Protein AF-A0A2D4P7R4-F1 (afdb_monomer_lite)

Sequence (163 aa):
EQLSVDRLALQDYIVGTFRKFATDNNCHVTLIIHPRKEDEERELQTSSIFGSAKASQEADNVLILQDRKLTTGPGRRYLQVSKNRFDGDVGIFPLEFSKTCLTFSNPVKSKTRVKKVKEDTEEPVQKSGAAAGEVPKKQRPQKQSNKSTKPALNVLPDGPNKP

InterPro domains:
  IPR007694 DNA helicase, DnaB-like, C-terminal [PS51199] (1-111)
  IPR027032 Twinkle-like protein [PTHR12873] (3-115)
  IPR027417 P-loop containing nucleoside triphosphate hydrolase [G3DSA:3.40.50.300] (3-116)
  IPR027417 P-loop containing nucleoside triphosphate hydrolase [SSF52540] (5-99)

Foldseek 3Di:
DVVLVVVLVVVLVVLVVVLVCCVVVVHDDDDDFDFDPDDLQDWDALNRGPGDNSNVVSDQWDKDWTFNDDPPDHTWTWIWTRHHNPPGDTDIATWDADPPVRDIDGPDPDDPDDDDDDDDDDDDDDDDDDDDDDDDDDDDDDDDDDDDDDDDDDDDDDDDDDD

Organism: Micrurus surinamensis (NCBI:txid129470)

Secondary structure (DSSP, 8-state):
-HHHHHHHHHHHHHHHHHHHHHHHTT-------PBPS--TTSPP-GGGBSS-SHHHHH-SEEEEEEEEEETTEEEEEEEEEEEESSS---EEEEEEEETTTTEEE----------------------------------------------------------

pLDDT: mean 72.52, std 26.21, range [26.0, 98.44]

Structure (mmCIF, N/CA/C/O backbone):
data_AF-A0A2D4P7R4-F1
#
_entry.id   AF-A0A2D4P7R4-F1
#
loop_
_atom_site.group_PDB
_atom_site.id
_atom_site.type_symbol
_atom_site.label_atom_id
_atom_site.label_alt_id
_atom_site.label_comp_id
_atom_site.label_asym_id
_atom_site.label_entity_id
_atom_site.label_seq_id
_atom_site.pdbx_PDB_ins_code
_atom_site.Cartn_x
_atom_site.Cartn_y
_atom_site.Cartn_z
_atom_site.occupancy
_atom_site.B_iso_or_equiv
_atom_site.auth_seq_id
_atom_site.auth_comp_id
_atom_site.auth_asym_id
_atom_site.auth_atom_id
_atom_site.pdbx_PDB_model_num
ATOM 1 N N . GLU A 1 1 ? 11.262 25.443 -6.171 1.00 53.22 1 GLU A N 1
ATOM 2 C CA . GLU A 1 1 ? 10.360 24.498 -6.874 1.00 53.22 1 GLU A CA 1
ATOM 3 C C . GLU A 1 1 ? 11.078 23.275 -7.452 1.00 53.22 1 GLU A C 1
ATOM 5 O O . GLU A 1 1 ? 10.617 22.162 -7.233 1.00 53.22 1 GLU A O 1
ATOM 10 N N . GLN A 1 2 ? 12.226 23.425 -8.122 1.00 55.06 2 GLN A N 1
ATOM 11 C CA . GLN A 1 2 ? 12.917 22.299 -8.780 1.00 55.06 2 GLN A CA 1
ATOM 12 C C . GLN A 1 2 ? 13.270 21.125 -7.830 1.00 55.06 2 GLN A C 1
ATOM 14 O O . GLN A 1 2 ? 13.007 19.971 -8.155 1.00 55.06 2 GLN A O 1
ATOM 19 N N . LEU A 1 3 ? 13.728 21.417 -6.603 1.00 59.81 3 LEU A N 1
ATOM 20 C CA . LEU A 1 3 ? 14.047 20.410 -5.570 1.00 59.81 3 LEU A CA 1
ATOM 21 C C . LEU A 1 3 ? 12.849 19.558 -5.099 1.00 59.81 3 LEU A C 1
ATOM 23 O O . LEU A 1 3 ? 13.049 18.459 -4.588 1.00 59.81 3 LEU A O 1
ATOM 27 N N . SER A 1 4 ? 11.610 20.049 -5.213 1.00 62.78 4 SER A N 1
ATOM 28 C CA . SER A 1 4 ? 10.413 19.266 -4.856 1.00 62.78 4 SER A CA 1
ATOM 29 C C . SER A 1 4 ? 9.962 18.342 -5.985 1.00 62.78 4 SER A C 1
ATOM 31 O O . SER A 1 4 ? 9.460 17.257 -5.702 1.00 62.78 4 SER A O 1
ATOM 33 N N . VAL A 1 5 ? 10.184 18.735 -7.244 1.00 69.38 5 VAL A N 1
ATOM 34 C CA . VAL A 1 5 ? 9.917 17.883 -8.415 1.00 69.38 5 VAL A CA 1
ATOM 35 C C . VAL A 1 5 ? 10.870 16.688 -8.417 1.00 69.38 5 VAL A C 1
ATOM 37 O O . VAL A 1 5 ? 10.425 15.553 -8.551 1.00 69.38 5 VAL A O 1
ATOM 40 N N . ASP A 1 6 ? 12.156 16.935 -8.165 1.00 83.56 6 ASP A N 1
ATOM 41 C CA . ASP A 1 6 ? 13.197 15.902 -8.115 1.00 83.56 6 ASP A CA 1
ATOM 42 C C . ASP A 1 6 ? 12.927 14.838 -7.030 1.00 83.56 6 ASP A C 1
ATOM 44 O O . ASP A 1 6 ? 13.010 13.637 -7.276 1.00 83.56 6 ASP A O 1
ATOM 48 N N . ARG A 1 7 ? 12.457 15.255 -5.843 1.00 89.38 7 ARG A N 1
ATOM 49 C CA . ARG A 1 7 ? 12.044 14.327 -4.770 1.00 89.38 7 ARG A CA 1
ATOM 50 C C . ARG A 1 7 ? 10.870 13.426 -5.161 1.00 89.38 7 ARG A C 1
ATOM 52 O O . ARG A 1 7 ? 10.859 12.261 -4.771 1.00 89.38 7 ARG A O 1
ATOM 59 N N . LEU A 1 8 ? 9.888 13.950 -5.897 1.00 90.81 8 LEU A N 1
ATOM 60 C CA . LEU A 1 8 ? 8.749 13.157 -6.372 1.00 90.81 8 LEU A CA 1
ATOM 61 C C . LEU A 1 8 ? 9.168 12.208 -7.504 1.00 90.81 8 LEU A C 1
ATOM 63 O O . LEU A 1 8 ? 8.798 11.040 -7.474 1.00 90.81 8 LEU A O 1
ATOM 67 N N . ALA A 1 9 ? 10.008 12.662 -8.437 1.00 92.81 9 ALA A N 1
ATOM 68 C CA . ALA A 1 9 ? 10.569 11.811 -9.487 1.00 92.81 9 ALA A CA 1
ATOM 69 C C . ALA A 1 9 ? 11.422 10.662 -8.911 1.00 92.81 9 ALA A C 1
ATOM 71 O O . ALA A 1 9 ? 11.312 9.518 -9.353 1.00 92.81 9 ALA A O 1
ATOM 72 N N . LEU A 1 10 ? 12.216 10.936 -7.869 1.00 94.12 10 LEU A N 1
ATOM 73 C CA . LEU A 1 10 ? 12.970 9.915 -7.142 1.00 94.12 10 LEU A CA 1
ATOM 74 C C . LEU A 1 10 ? 12.045 8.925 -6.410 1.00 94.12 10 LEU A C 1
ATOM 76 O O . LEU A 1 10 ? 12.300 7.721 -6.433 1.00 94.12 10 LEU A O 1
ATOM 80 N N . GLN A 1 11 ? 10.953 9.402 -5.801 1.00 94.75 11 GLN A N 1
ATOM 81 C CA . GLN A 1 11 ? 9.940 8.531 -5.195 1.00 94.75 11 GLN A CA 1
ATOM 82 C C . GLN A 1 11 ? 9.300 7.605 -6.245 1.00 94.75 11 GLN A C 1
ATOM 84 O O . GLN A 1 11 ? 9.170 6.406 -5.997 1.00 94.75 11 GLN A O 1
ATOM 89 N N . ASP A 1 12 ? 8.966 8.127 -7.426 1.00 95.75 12 ASP A N 1
ATOM 90 C CA . ASP A 1 12 ? 8.381 7.364 -8.537 1.00 95.75 12 ASP A CA 1
ATOM 91 C C . ASP A 1 12 ? 9.329 6.276 -9.052 1.00 95.75 12 ASP A C 1
ATOM 93 O O . ASP A 1 12 ? 8.910 5.137 -9.280 1.00 95.75 12 ASP A O 1
ATOM 97 N N . TYR A 1 13 ? 10.617 6.605 -9.172 1.00 96.38 13 TYR A N 1
ATOM 98 C CA . TYR A 1 13 ? 11.672 5.663 -9.536 1.00 96.38 13 TYR A CA 1
ATOM 99 C C . TYR A 1 13 ? 11.833 4.533 -8.504 1.00 96.38 13 TYR A C 1
ATOM 101 O O . TYR A 1 13 ? 11.901 3.356 -8.871 1.00 96.38 13 TYR A O 1
ATOM 109 N N . ILE A 1 14 ? 11.839 4.865 -7.208 1.00 96.44 14 ILE A N 1
ATOM 110 C CA . ILE A 1 14 ? 11.927 3.880 -6.117 1.00 96.44 14 ILE A CA 1
ATOM 111 C C . ILE A 1 14 ? 10.695 2.960 -6.116 1.00 96.44 14 ILE A C 1
ATOM 113 O O . ILE A 1 14 ? 10.841 1.739 -6.061 1.00 96.44 14 ILE A O 1
ATOM 117 N N . VAL A 1 15 ? 9.486 3.518 -6.249 1.00 97.25 15 VAL A N 1
ATOM 118 C CA . VAL A 1 15 ? 8.231 2.748 -6.336 1.00 97.25 15 VAL A CA 1
ATOM 119 C C . VAL A 1 15 ? 8.247 1.788 -7.532 1.00 97.25 15 VAL A C 1
ATOM 121 O O . VAL A 1 15 ? 7.934 0.606 -7.373 1.00 97.25 15 VAL A O 1
ATOM 124 N N . GLY A 1 16 ? 8.658 2.259 -8.714 1.00 97.31 16 GLY A N 1
ATOM 125 C CA . GLY A 1 16 ? 8.800 1.411 -9.902 1.00 97.31 16 GLY A CA 1
ATOM 126 C C . GLY A 1 16 ? 9.838 0.300 -9.712 1.00 97.31 16 GLY A C 1
ATOM 127 O O . GLY A 1 16 ? 9.618 -0.839 -10.124 1.00 97.31 16 GLY A O 1
ATOM 128 N N . THR A 1 17 ? 10.933 0.600 -9.009 1.00 97.94 17 THR A N 1
ATOM 129 C CA . THR A 1 17 ? 11.977 -0.378 -8.672 1.00 97.94 17 THR A CA 1
ATOM 130 C C . THR A 1 17 ? 11.448 -1.462 -7.728 1.00 97.94 17 THR A C 1
ATOM 132 O O . THR A 1 17 ? 11.694 -2.640 -7.976 1.00 97.94 17 THR A O 1
ATOM 135 N N . PHE A 1 18 ? 10.657 -1.114 -6.705 1.00 97.88 18 PHE A N 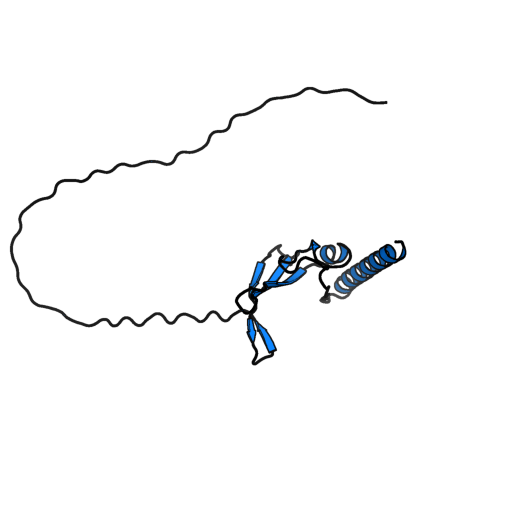1
ATOM 136 C CA . PHE A 1 18 ? 9.997 -2.101 -5.839 1.00 97.88 18 PHE A CA 1
ATOM 137 C C . PHE A 1 18 ? 8.998 -2.977 -6.603 1.00 97.88 18 PHE A C 1
ATOM 139 O O . PHE A 1 18 ? 8.979 -4.191 -6.401 1.00 97.88 18 PHE A O 1
ATOM 146 N N . ARG A 1 19 ? 8.209 -2.397 -7.520 1.00 97.38 19 ARG A N 1
ATOM 147 C CA . ARG A 1 19 ? 7.289 -3.168 -8.371 1.00 97.38 19 ARG A CA 1
ATOM 148 C C . ARG A 1 19 ? 8.035 -4.166 -9.259 1.00 97.38 19 ARG A C 1
ATOM 150 O O . ARG A 1 19 ? 7.631 -5.329 -9.345 1.00 97.38 19 ARG A O 1
ATOM 157 N N . LYS A 1 20 ? 9.126 -3.728 -9.894 1.00 98.00 20 LYS A N 1
ATOM 158 C CA . LYS A 1 20 ? 9.996 -4.594 -10.699 1.00 98.00 20 LYS A CA 1
ATOM 159 C C . LYS A 1 20 ? 10.612 -5.698 -9.840 1.00 98.00 20 LYS A C 1
ATOM 161 O O . LYS A 1 20 ? 10.468 -6.862 -10.178 1.00 98.00 20 LYS A O 1
ATOM 166 N N . PHE A 1 21 ? 11.200 -5.355 -8.694 1.00 98.38 21 PHE A N 1
ATOM 167 C CA . PHE A 1 21 ? 11.805 -6.314 -7.765 1.00 98.38 21 PHE A CA 1
ATOM 168 C C . PHE A 1 21 ? 10.824 -7.407 -7.314 1.00 98.38 21 PHE A C 1
ATOM 170 O O . PHE A 1 21 ? 11.165 -8.587 -7.393 1.00 98.38 21 PHE A O 1
ATOM 177 N N . ALA A 1 22 ? 9.604 -7.030 -6.913 1.00 98.06 22 ALA A N 1
ATOM 178 C CA . ALA A 1 22 ? 8.551 -7.969 -6.521 1.00 98.06 22 ALA A CA 1
ATOM 179 C C . ALA A 1 22 ? 8.172 -8.939 -7.655 1.00 98.06 22 ALA A C 1
ATOM 181 O O . ALA A 1 22 ? 7.945 -10.122 -7.406 1.00 98.06 22 ALA A O 1
ATOM 182 N N . THR A 1 23 ? 8.149 -8.442 -8.897 1.00 96.81 23 THR A N 1
ATOM 183 C CA . THR A 1 23 ? 7.844 -9.233 -10.100 1.00 96.81 23 THR A CA 1
ATOM 184 C C . THR A 1 23 ? 8.999 -10.177 -10.448 1.00 96.81 23 THR A C 1
ATOM 186 O O . THR A 1 23 ? 8.788 -11.378 -10.580 1.00 96.81 23 THR A O 1
ATOM 189 N N . ASP A 1 24 ? 10.225 -9.651 -10.534 1.00 98.44 24 ASP A N 1
ATOM 190 C CA . ASP A 1 24 ? 11.431 -10.389 -10.931 1.00 98.44 24 ASP A CA 1
ATOM 191 C C . ASP A 1 24 ? 11.806 -11.499 -9.927 1.00 98.44 24 ASP A C 1
ATOM 193 O O . ASP A 1 24 ? 12.355 -12.525 -10.318 1.00 98.44 24 ASP A O 1
ATOM 197 N N . ASN A 1 25 ? 11.518 -11.299 -8.633 1.00 98.12 25 ASN A N 1
ATOM 198 C CA . ASN A 1 25 ? 11.899 -12.213 -7.544 1.00 98.12 25 ASN A CA 1
ATOM 199 C C . ASN A 1 25 ? 10.706 -12.980 -6.945 1.00 98.12 25 ASN A C 1
ATOM 201 O O . ASN A 1 25 ? 10.884 -13.716 -5.975 1.00 98.12 25 ASN A O 1
ATOM 205 N N . ASN A 1 26 ? 9.497 -12.797 -7.491 1.00 97.19 26 ASN A N 1
ATOM 206 C CA . ASN A 1 26 ? 8.251 -13.414 -7.023 1.00 97.19 26 ASN A CA 1
ATOM 207 C C . ASN A 1 26 ? 8.036 -13.286 -5.496 1.00 97.19 26 ASN A C 1
ATOM 209 O O . ASN A 1 26 ? 7.758 -14.265 -4.799 1.00 97.19 26 ASN A O 1
ATOM 213 N N . CYS A 1 27 ? 8.207 -12.073 -4.959 1.00 97.06 27 CYS A N 1
ATOM 214 C CA . CYS A 1 27 ? 8.156 -11.797 -3.521 1.00 97.06 27 CYS A CA 1
ATOM 215 C C . CYS A 1 27 ? 7.131 -10.706 -3.168 1.00 97.06 27 CYS A C 1
ATOM 217 O O . CYS A 1 27 ? 6.854 -9.799 -3.952 1.00 97.06 27 CYS A O 1
ATOM 219 N N . HIS A 1 28 ? 6.557 -10.783 -1.964 1.00 96.81 28 HIS A N 1
ATOM 220 C CA . HIS A 1 28 ? 5.578 -9.801 -1.495 1.00 96.81 28 HIS A CA 1
ATOM 221 C C . HIS A 1 28 ? 6.269 -8.585 -0.865 1.00 96.81 28 HIS A C 1
ATOM 223 O O . HIS A 1 28 ? 6.993 -8.720 0.123 1.00 96.81 28 HIS A O 1
ATOM 229 N N . VAL A 1 29 ? 5.998 -7.391 -1.396 1.00 97.69 29 VAL A N 1
ATOM 230 C CA . VAL A 1 29 ? 6.516 -6.117 -0.879 1.00 97.69 29 VAL A CA 1
ATOM 231 C C . VAL A 1 29 ? 5.364 -5.288 -0.315 1.00 97.69 29 VAL A C 1
ATOM 233 O O . VAL A 1 29 ? 4.424 -4.953 -1.033 1.00 97.69 29 VAL A O 1
ATOM 236 N N . THR A 1 30 ? 5.463 -4.907 0.960 1.00 97.50 30 THR A N 1
ATOM 237 C CA . THR A 1 30 ? 4.524 -3.984 1.615 1.00 97.50 30 THR A CA 1
ATOM 238 C C . THR A 1 30 ? 5.188 -2.624 1.790 1.00 97.50 30 THR A C 1
ATOM 240 O O . THR A 1 30 ? 6.207 -2.522 2.470 1.00 97.50 30 THR A O 1
ATOM 243 N N . LEU A 1 31 ? 4.600 -1.570 1.220 1.00 96.75 31 LEU A N 1
ATOM 244 C CA . LEU A 1 31 ? 5.060 -0.190 1.385 1.00 96.75 31 LEU A CA 1
ATOM 245 C C . LEU A 1 31 ? 4.086 0.584 2.281 1.00 96.75 31 LEU A C 1
ATOM 247 O O . LEU A 1 31 ? 2.892 0.644 1.994 1.00 96.75 31 LEU A O 1
ATOM 251 N N . ILE A 1 32 ? 4.598 1.194 3.350 1.00 96.94 32 ILE A N 1
ATOM 252 C CA . ILE A 1 32 ? 3.823 2.072 4.235 1.00 96.94 32 ILE A CA 1
ATOM 253 C C . ILE A 1 32 ? 4.046 3.522 3.805 1.00 96.94 32 ILE A C 1
ATOM 255 O O . ILE A 1 32 ? 5.185 3.972 3.696 1.00 96.94 32 ILE A O 1
ATOM 259 N N . ILE A 1 33 ? 2.956 4.253 3.571 1.00 95.62 33 ILE A N 1
ATOM 260 C CA . ILE A 1 33 ? 2.979 5.666 3.182 1.00 95.62 33 IL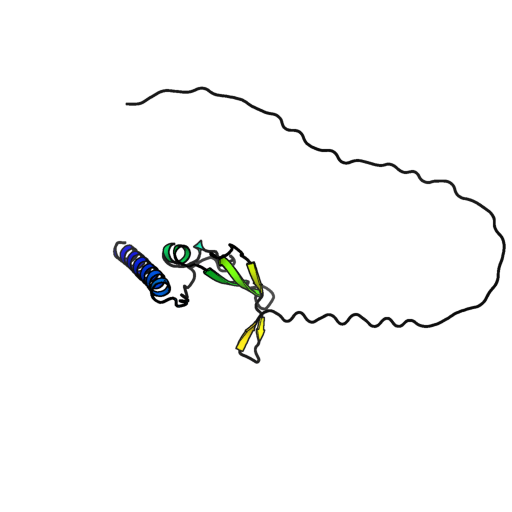E A CA 1
ATOM 261 C C . ILE A 1 33 ? 2.065 6.432 4.137 1.00 95.62 33 ILE A C 1
ATOM 263 O O . ILE A 1 33 ? 0.909 6.058 4.330 1.00 95.62 33 ILE A O 1
ATOM 267 N N . HIS A 1 34 ? 2.578 7.504 4.739 1.00 94.69 34 HIS A N 1
ATOM 268 C CA . HIS A 1 34 ? 1.757 8.405 5.546 1.00 94.69 34 HIS A CA 1
ATOM 269 C C . HIS A 1 34 ? 0.788 9.198 4.653 1.00 94.69 34 HIS A C 1
ATOM 271 O O . HIS A 1 34 ? 1.137 9.529 3.517 1.00 94.69 34 HIS A O 1
ATOM 277 N N . PRO A 1 35 ? -0.420 9.533 5.131 1.00 93.62 35 PRO A N 1
ATOM 278 C CA . PRO A 1 35 ? -1.306 10.409 4.383 1.00 93.62 35 PRO A CA 1
ATOM 279 C C . PRO A 1 35 ? -0.731 11.832 4.274 1.00 93.62 35 PRO A C 1
ATOM 281 O O . PRO A 1 35 ? 0.136 12.248 5.049 1.00 93.62 35 PRO A O 1
ATOM 284 N N . ARG A 1 36 ? -1.239 12.598 3.305 1.00 91.31 36 ARG A N 1
ATOM 285 C CA . ARG A 1 36 ? -1.089 14.056 3.236 1.00 91.31 36 ARG A CA 1
ATOM 286 C C . ARG A 1 36 ? -1.706 14.694 4.488 1.00 91.31 36 ARG A C 1
ATOM 288 O O . ARG A 1 36 ? -2.477 14.068 5.214 1.00 91.31 36 ARG A O 1
ATOM 295 N N . LYS A 1 37 ? -1.385 15.968 4.721 1.00 88.00 37 LYS A N 1
ATOM 296 C CA . LYS A 1 37 ? -2.107 16.793 5.697 1.00 88.00 37 LYS A CA 1
ATOM 297 C C . LYS A 1 37 ? -3.499 17.101 5.144 1.00 88.00 37 LYS A C 1
ATOM 299 O O . LYS A 1 37 ? -3.670 18.083 4.431 1.00 88.00 37 LYS A O 1
ATOM 304 N N . GLU A 1 38 ? -4.441 16.224 5.452 1.00 81.06 38 GLU A N 1
ATOM 305 C CA . GLU A 1 38 ? -5.868 16.394 5.192 1.00 81.06 38 GLU A CA 1
ATOM 306 C C . GLU A 1 38 ? -6.587 16.880 6.462 1.00 81.06 38 GLU A C 1
ATOM 308 O O . GLU A 1 38 ? -6.015 16.918 7.553 1.00 81.06 38 GLU A O 1
ATOM 313 N N . ASP A 1 39 ? -7.852 17.249 6.303 1.00 82.81 39 ASP A N 1
ATOM 314 C CA . ASP A 1 39 ? -8.789 17.539 7.390 1.00 82.81 39 ASP A CA 1
ATOM 315 C C . ASP A 1 39 ? -9.069 16.262 8.214 1.00 82.81 39 ASP A C 1
ATOM 317 O O . ASP A 1 39 ? -9.500 15.252 7.656 1.00 82.81 39 ASP A O 1
ATOM 321 N N . GLU A 1 40 ? -8.817 16.293 9.530 1.00 77.00 40 GLU A N 1
ATOM 322 C CA . GLU A 1 40 ? -8.946 15.119 10.412 1.00 77.00 40 GLU A CA 1
ATOM 323 C C . GLU A 1 40 ? -10.390 14.613 10.569 1.00 77.00 40 GLU A C 1
ATOM 325 O O . GLU A 1 40 ? -10.593 13.481 11.011 1.00 77.00 40 GLU A O 1
ATOM 330 N N . GLU A 1 41 ? -11.395 15.423 10.218 1.00 80.25 41 GLU A N 1
ATOM 331 C CA . GLU A 1 41 ? -12.800 15.000 10.226 1.00 80.25 41 GLU A CA 1
ATOM 332 C C . GLU A 1 41 ? -13.180 14.176 8.982 1.00 80.25 41 GLU A C 1
ATOM 334 O O . GLU A 1 41 ? -14.236 13.535 8.957 1.00 80.25 41 GLU A O 1
ATOM 339 N N . ARG A 1 42 ? -12.331 14.165 7.944 1.00 85.31 42 ARG A N 1
ATOM 340 C CA . ARG A 1 42 ? -12.597 13.479 6.673 1.00 85.31 42 ARG A CA 1
ATOM 341 C C . ARG A 1 42 ? -11.963 12.095 6.640 1.00 85.31 42 ARG A C 1
ATOM 343 O O . ARG A 1 42 ? -10.816 11.894 7.028 1.00 85.31 42 ARG A O 1
ATOM 350 N N . GLU A 1 43 ? -12.708 11.132 6.106 1.00 88.94 43 GLU A N 1
ATOM 351 C CA . GLU A 1 43 ? -12.190 9.786 5.854 1.00 88.94 43 GLU A CA 1
ATOM 352 C C . GLU A 1 43 ? -11.139 9.837 4.731 1.00 88.94 43 GLU A C 1
ATOM 354 O O . GLU A 1 43 ? -11.347 10.474 3.693 1.00 88.94 43 GLU A O 1
ATOM 359 N N . LEU A 1 44 ? -9.997 9.173 4.938 1.00 93.25 44 LEU A N 1
ATOM 360 C CA . LEU A 1 44 ? -8.880 9.189 3.993 1.00 93.25 44 LEU A CA 1
ATOM 361 C C . LEU A 1 44 ? -9.276 8.510 2.677 1.00 93.25 44 LEU A C 1
ATOM 363 O O . LEU A 1 44 ? -9.986 7.507 2.664 1.00 93.25 44 LEU A O 1
ATOM 367 N N . GLN A 1 45 ? -8.774 9.014 1.556 1.00 93.88 45 GLN A N 1
ATOM 368 C CA . GLN A 1 45 ? -9.007 8.433 0.233 1.00 93.88 45 GLN A CA 1
ATOM 369 C C . GLN A 1 45 ? -7.682 8.082 -0.449 1.00 93.88 45 GLN A C 1
ATOM 371 O O . GLN A 1 45 ? -6.602 8.431 0.021 1.00 93.88 45 GLN A O 1
ATOM 376 N N . THR A 1 46 ? -7.739 7.414 -1.602 1.00 93.94 46 THR A N 1
ATOM 377 C CA . THR A 1 46 ? -6.541 7.101 -2.404 1.00 93.94 46 THR A CA 1
ATOM 378 C C . THR A 1 46 ? -5.782 8.367 -2.844 1.00 93.94 46 THR A C 1
ATOM 380 O O . THR A 1 46 ? -4.568 8.326 -3.026 1.00 93.94 46 THR A O 1
ATOM 383 N N . SER A 1 47 ? -6.467 9.511 -2.957 1.00 93.62 47 SER A N 1
ATOM 384 C CA . SER A 1 47 ? -5.875 10.844 -3.163 1.00 93.62 47 SER A CA 1
ATOM 385 C C . SER A 1 47 ? -5.082 11.354 -1.951 1.00 93.62 47 SER A C 1
ATOM 387 O O . SER A 1 47 ? -4.072 12.040 -2.123 1.00 93.62 47 SER A O 1
ATOM 389 N N . SER A 1 48 ? -5.482 10.972 -0.735 1.00 94.75 48 SER A N 1
ATOM 390 C CA . SER A 1 48 ? -4.825 11.341 0.524 1.00 94.75 48 SER A CA 1
ATOM 391 C C . SER A 1 48 ? -3.469 10.658 0.723 1.00 94.75 48 SER A C 1
ATOM 393 O O . SER A 1 48 ? -2.769 10.997 1.667 1.00 94.75 48 SER A O 1
ATOM 395 N N . ILE A 1 49 ? -3.054 9.714 -0.130 1.00 94.81 49 ILE A N 1
ATOM 396 C CA . ILE A 1 49 ? -1.716 9.098 -0.075 1.00 94.81 49 ILE A CA 1
ATOM 397 C C . ILE A 1 49 ? -0.659 10.162 -0.408 1.00 94.81 49 ILE A C 1
ATOM 399 O O . ILE A 1 49 ? -0.757 10.813 -1.449 1.00 94.81 49 ILE A O 1
ATOM 403 N N . PHE A 1 50 ? 0.347 10.357 0.453 1.00 94.06 50 PHE A N 1
ATOM 404 C CA . PHE A 1 50 ? 1.405 11.349 0.223 1.00 94.06 50 PHE A CA 1
ATOM 405 C C . PHE A 1 50 ? 2.376 10.939 -0.897 1.00 94.06 50 PHE A C 1
ATOM 407 O O . PHE A 1 50 ? 2.701 9.766 -1.072 1.00 94.06 50 PHE A O 1
ATOM 414 N N . GLY A 1 51 ? 2.886 11.936 -1.625 1.00 91.62 51 GLY A N 1
ATOM 415 C CA . GLY A 1 51 ? 3.744 11.750 -2.795 1.00 91.62 51 GLY A CA 1
ATOM 416 C C . GLY A 1 51 ? 2.988 11.947 -4.107 1.00 91.62 51 GLY A C 1
ATOM 417 O O . GLY A 1 51 ? 2.048 12.749 -4.185 1.00 91.62 51 GLY A O 1
ATOM 418 N N . SER A 1 52 ? 3.403 11.227 -5.144 1.00 91.06 52 SER A N 1
ATOM 419 C CA . SER A 1 52 ? 2.724 11.173 -6.442 1.00 91.06 52 SER A CA 1
ATOM 420 C C . SER A 1 52 ? 1.571 10.150 -6.452 1.00 91.06 52 SER A C 1
ATOM 422 O O . SER A 1 52 ? 1.334 9.428 -5.483 1.00 91.06 52 SER A O 1
ATOM 424 N N . ALA A 1 53 ? 0.884 10.030 -7.592 1.00 94.06 53 ALA A N 1
ATOM 425 C CA . ALA A 1 53 ? -0.052 8.933 -7.849 1.00 94.06 53 ALA A CA 1
ATOM 426 C C . ALA A 1 53 ? 0.639 7.594 -8.202 1.00 94.06 53 ALA A C 1
ATOM 428 O O . ALA A 1 53 ? -0.034 6.568 -8.292 1.00 94.06 53 ALA A O 1
ATOM 429 N N . LYS A 1 54 ? 1.966 7.563 -8.405 1.00 95.94 54 LYS A N 1
ATOM 430 C CA . LYS A 1 54 ? 2.687 6.373 -8.886 1.00 95.94 54 LYS A CA 1
ATOM 431 C C . LYS A 1 54 ? 2.579 5.200 -7.912 1.00 95.94 54 LYS A C 1
ATOM 433 O O . LYS A 1 54 ? 2.377 4.069 -8.339 1.00 95.94 54 LYS A O 1
ATOM 438 N N . ALA A 1 55 ? 2.616 5.475 -6.606 1.00 95.75 55 ALA A N 1
ATOM 439 C CA . ALA A 1 55 ? 2.459 4.464 -5.559 1.00 95.75 55 ALA A CA 1
ATOM 440 C C . ALA A 1 55 ? 1.140 3.680 -5.672 1.00 95.75 55 ALA A C 1
ATOM 442 O O . ALA A 1 55 ? 1.151 2.452 -5.664 1.00 95.75 55 ALA A O 1
ATOM 443 N N . SER A 1 56 ? 0.004 4.368 -5.829 1.00 96.06 56 SER A N 1
ATOM 444 C CA . SER A 1 56 ? -1.308 3.717 -5.954 1.00 96.06 56 SER A CA 1
ATOM 445 C C . SER A 1 56 ? -1.566 3.135 -7.348 1.00 96.06 56 SER A C 1
ATOM 447 O O . SER A 1 56 ? -2.385 2.224 -7.483 1.00 96.06 56 SER A O 1
ATOM 449 N N . GLN A 1 57 ? -0.856 3.601 -8.381 1.00 96.12 57 GLN A N 1
ATOM 450 C CA . GLN A 1 57 ? -0.867 2.993 -9.716 1.00 96.12 57 GLN A CA 1
ATOM 451 C C . GLN A 1 57 ? -0.151 1.634 -9.727 1.00 96.12 57 GLN A C 1
ATOM 453 O O . GLN A 1 57 ? -0.767 0.643 -10.124 1.00 96.12 57 GLN A O 1
ATOM 458 N N . GLU A 1 58 ? 1.097 1.576 -9.248 1.00 96.88 58 GLU A N 1
ATOM 459 C CA . GLU A 1 58 ? 1.942 0.370 -9.282 1.00 96.88 58 GLU A CA 1
ATOM 460 C C . GLU A 1 58 ? 1.542 -0.703 -8.256 1.00 96.88 58 GLU A C 1
ATOM 462 O O . GLU A 1 58 ? 1.776 -1.889 -8.488 1.00 96.88 58 GLU A O 1
ATOM 467 N N . ALA A 1 59 ? 0.937 -0.317 -7.127 1.00 97.25 59 ALA A N 1
ATOM 468 C CA . ALA A 1 59 ? 0.501 -1.264 -6.103 1.00 97.25 59 ALA A CA 1
ATOM 469 C C . ALA A 1 59 ? -0.644 -2.165 -6.597 1.00 97.25 59 ALA A C 1
ATOM 471 O O . ALA A 1 59 ? -1.635 -1.674 -7.140 1.00 97.25 59 ALA A O 1
ATOM 472 N N . ASP A 1 60 ? -0.564 -3.474 -6.350 1.00 97.19 60 ASP A N 1
ATOM 473 C CA . ASP A 1 60 ? -1.672 -4.392 -6.651 1.00 97.19 60 ASP A CA 1
ATOM 474 C C . ASP A 1 60 ? -2.823 -4.248 -5.639 1.00 97.19 60 ASP A C 1
ATOM 476 O O . ASP A 1 60 ? -3.990 -4.328 -6.016 1.00 97.19 60 ASP A O 1
ATOM 480 N N . ASN A 1 61 ? -2.499 -3.947 -4.377 1.00 97.56 61 ASN A N 1
ATOM 481 C CA . ASN A 1 61 ? -3.459 -3.704 -3.301 1.00 97.56 61 ASN A CA 1
ATOM 482 C C . ASN A 1 61 ? -3.196 -2.344 -2.644 1.00 97.56 61 ASN A C 1
ATOM 484 O O . ASN A 1 61 ? -2.044 -1.985 -2.406 1.00 97.56 61 ASN A O 1
ATOM 488 N N . VAL A 1 62 ? -4.255 -1.607 -2.303 1.00 97.88 62 VAL A N 1
ATOM 489 C CA . VAL A 1 62 ? -4.166 -0.377 -1.499 1.00 97.88 62 VAL A CA 1
ATOM 490 C C . VAL A 1 62 ? -5.074 -0.528 -0.286 1.00 97.88 62 VAL A C 1
ATOM 492 O O . VAL A 1 62 ? -6.293 -0.656 -0.408 1.00 97.88 62 VAL A O 1
ATOM 495 N N . LEU A 1 63 ? -4.445 -0.532 0.888 1.00 97.56 63 LEU A N 1
ATOM 496 C CA . LEU A 1 63 ? -5.083 -0.679 2.190 1.00 97.56 63 LEU A CA 1
ATOM 497 C C . LEU A 1 63 ? -4.967 0.642 2.951 1.00 97.56 63 LEU A C 1
ATOM 499 O O . LEU A 1 63 ? -3.868 1.177 3.095 1.00 97.56 63 LEU A O 1
ATOM 503 N N . ILE A 1 64 ? -6.085 1.155 3.457 1.00 96.44 64 ILE A N 1
ATOM 504 C CA . ILE A 1 64 ? -6.144 2.390 4.243 1.00 96.44 64 ILE A CA 1
ATOM 505 C C . ILE A 1 64 ? -6.625 2.035 5.650 1.00 96.44 64 ILE A C 1
ATOM 507 O O . ILE A 1 64 ? -7.728 1.519 5.824 1.00 96.44 64 ILE A O 1
ATOM 511 N N . LEU A 1 65 ? -5.798 2.304 6.663 1.00 94.38 65 LEU A N 1
ATOM 512 C CA . LEU A 1 65 ? -6.217 2.228 8.061 1.00 94.38 65 LEU A CA 1
ATOM 513 C C . LEU A 1 65 ? -6.922 3.535 8.428 1.00 94.38 65 LEU A C 1
ATOM 515 O O . LEU A 1 65 ? -6.282 4.577 8.549 1.00 94.38 65 LEU A O 1
ATOM 519 N N . GLN A 1 66 ? -8.236 3.464 8.599 1.00 92.38 66 GLN A N 1
ATOM 520 C CA . GLN A 1 66 ? -9.080 4.594 8.968 1.00 92.38 66 GLN A CA 1
ATOM 521 C C . GLN A 1 66 ? -9.245 4.637 10.490 1.00 92.38 66 GLN A C 1
ATOM 523 O O . GLN A 1 66 ? -9.441 3.596 11.126 1.00 92.38 66 GLN A O 1
ATOM 528 N N . ASP A 1 67 ? -9.212 5.834 11.076 1.00 86.88 67 ASP A N 1
ATOM 529 C CA . ASP A 1 67 ? -9.546 6.066 12.485 1.00 86.88 67 ASP A CA 1
ATOM 530 C C . ASP A 1 67 ? -10.648 7.119 12.586 1.00 86.88 67 ASP A C 1
ATOM 532 O O . ASP A 1 67 ? -10.393 8.324 12.603 1.00 86.88 67 ASP A O 1
ATOM 536 N N . ARG A 1 68 ? -11.902 6.660 12.631 1.00 80.69 68 ARG A N 1
ATOM 537 C CA . ARG A 1 68 ? -13.046 7.555 12.771 1.00 80.69 68 ARG A CA 1
ATOM 538 C C . ARG A 1 68 ? -13.190 7.964 14.231 1.00 80.69 68 ARG A C 1
ATOM 540 O O . ARG A 1 68 ? -13.914 7.319 14.999 1.00 80.69 68 ARG A O 1
ATOM 547 N N . LYS A 1 69 ? -12.493 9.044 14.598 1.00 69.19 69 LYS A N 1
ATOM 548 C CA . LYS A 1 69 ? -12.639 9.734 15.886 1.00 69.19 69 LYS A CA 1
ATOM 549 C C . LYS A 1 69 ? -14.114 10.090 16.087 1.00 69.19 69 LYS A C 1
ATOM 551 O O . LYS A 1 69 ? -14.695 10.832 15.301 1.00 69.19 69 LYS A O 1
ATOM 556 N N . LEU A 1 70 ? -14.731 9.538 17.128 1.00 60.09 70 LEU A N 1
ATOM 557 C CA . LEU A 1 70 ? -16.081 9.915 17.534 1.00 60.09 70 LEU A CA 1
ATOM 558 C C . LEU A 1 70 ? -15.959 10.942 18.660 1.00 60.09 70 LEU A C 1
ATOM 560 O O . LEU A 1 70 ? -15.208 10.723 19.606 1.00 60.09 70 LEU A O 1
ATOM 564 N N . THR A 1 71 ? -16.722 12.031 18.602 1.00 56.97 71 THR A N 1
ATOM 565 C CA . THR A 1 71 ? -16.699 13.095 19.626 1.00 56.97 71 THR A CA 1
ATOM 566 C C . THR A 1 71 ? -17.122 12.625 21.024 1.00 56.97 71 THR A C 1
ATOM 568 O O . THR A 1 71 ? -16.915 13.341 21.998 1.00 56.97 71 THR A O 1
ATOM 571 N N . THR A 1 72 ? -17.701 11.426 21.142 1.00 52.44 72 THR A N 1
ATOM 572 C CA . THR A 1 72 ? -18.305 10.889 22.373 1.00 52.44 72 THR A CA 1
ATOM 573 C C . THR A 1 72 ? -17.842 9.474 22.750 1.00 52.44 72 THR A C 1
ATOM 575 O O . THR A 1 72 ? -18.467 8.832 23.592 1.00 52.44 72 THR A O 1
ATOM 578 N N . GLY A 1 73 ? -16.756 8.950 22.167 1.00 57.75 73 GLY A N 1
ATOM 579 C CA . GLY A 1 73 ? -16.271 7.609 22.521 1.00 57.75 73 GLY A CA 1
ATOM 580 C C . GLY A 1 73 ? -14.969 7.182 21.837 1.00 57.75 73 GLY A C 1
ATOM 581 O O . GLY A 1 73 ? -14.439 7.919 21.006 1.00 57.75 73 GLY A O 1
ATOM 582 N N . PRO A 1 74 ? -14.439 5.985 22.162 1.00 62.56 74 PRO A N 1
ATOM 583 C CA . PRO A 1 74 ? -13.274 5.436 21.472 1.00 62.56 74 PRO A CA 1
ATOM 584 C C . PRO A 1 74 ? -13.564 5.310 19.970 1.00 62.56 74 PRO A C 1
ATOM 586 O O . PRO A 1 74 ? -14.571 4.719 19.571 1.00 62.56 74 PRO A O 1
ATOM 589 N N . GLY A 1 75 ? -12.685 5.896 19.150 1.00 67.00 75 GLY A N 1
ATOM 590 C CA . GLY A 1 75 ? -12.839 5.957 17.697 1.00 67.00 75 GLY A CA 1
ATOM 591 C C . GLY A 1 75 ? -12.993 4.576 17.062 1.00 67.00 75 GLY A C 1
ATOM 592 O O . GLY A 1 75 ? -12.382 3.596 17.497 1.00 67.00 75 GLY A O 1
ATOM 593 N N . ARG A 1 76 ? -13.829 4.485 16.021 1.00 80.62 76 ARG A N 1
ATOM 594 C CA . ARG A 1 76 ? -13.994 3.235 15.268 1.00 80.62 76 ARG A CA 1
ATOM 595 C C . ARG A 1 76 ? -12.890 3.132 14.227 1.00 80.62 76 ARG A C 1
ATOM 597 O O . ARG A 1 76 ? -12.945 3.800 13.196 1.00 80.62 76 ARG A O 1
ATOM 604 N N . ARG A 1 77 ? -11.920 2.259 14.496 1.00 90.00 77 ARG A N 1
ATOM 605 C CA . ARG A 1 77 ? -10.870 1.902 13.542 1.00 90.00 77 ARG A CA 1
ATOM 606 C C . ARG A 1 77 ? -11.341 0.814 12.591 1.00 90.00 77 ARG A C 1
ATOM 608 O O . ARG A 1 77 ? -12.053 -0.110 12.988 1.00 90.00 77 ARG A O 1
ATOM 615 N N . TYR A 1 78 ? -10.938 0.920 11.334 1.00 93.38 78 TYR A N 1
ATOM 616 C CA . TYR A 1 78 ? -11.230 -0.089 10.325 1.00 93.38 78 TYR A CA 1
ATOM 617 C C . TYR A 1 78 ? -10.181 -0.088 9.214 1.00 93.38 78 TYR A C 1
ATOM 619 O O . TYR A 1 78 ? -9.589 0.943 8.902 1.00 93.38 78 TYR A O 1
ATOM 627 N N . LEU A 1 79 ? -9.943 -1.256 8.622 1.00 95.06 79 LEU A N 1
ATOM 628 C CA . LEU A 1 79 ? -9.092 -1.410 7.448 1.00 95.06 79 LEU A CA 1
ATOM 629 C C . LEU A 1 79 ? -9.968 -1.385 6.197 1.00 95.06 79 LEU A C 1
ATOM 631 O O . LEU A 1 79 ? -10.841 -2.236 6.031 1.00 95.06 79 LEU A O 1
ATOM 635 N N . GLN A 1 80 ? -9.740 -0.417 5.321 1.00 96.12 80 GLN A N 1
ATOM 636 C CA . GLN A 1 80 ? -10.428 -0.287 4.044 1.00 96.12 80 GLN A CA 1
ATOM 637 C C . GLN A 1 80 ? -9.531 -0.802 2.916 1.00 96.12 80 GLN A C 1
ATOM 639 O O . GLN A 1 80 ? -8.414 -0.318 2.740 1.00 96.12 80 GLN A O 1
ATOM 644 N N . VAL A 1 81 ? -10.036 -1.740 2.120 1.00 97.44 81 VAL A N 1
ATOM 645 C CA . VAL A 1 81 ? -9.447 -2.108 0.826 1.00 97.44 81 VAL A CA 1
ATOM 646 C C . VAL A 1 81 ? -9.979 -1.112 -0.198 1.00 97.44 81 VAL A C 1
ATOM 648 O O . VAL A 1 81 ? -11.159 -1.162 -0.540 1.00 97.44 81 VAL A O 1
ATOM 651 N N . SER A 1 82 ? -9.142 -0.175 -0.647 1.00 97.00 82 SER A N 1
ATOM 652 C CA . SER A 1 82 ? -9.516 0.834 -1.653 1.00 97.00 82 SER A CA 1
ATOM 653 C C . SER A 1 82 ? -9.082 0.464 -3.074 1.00 97.00 82 SER A C 1
ATOM 655 O O . SER A 1 82 ? -9.588 1.038 -4.037 1.00 97.00 82 SER A O 1
ATOM 657 N N . LYS A 1 83 ? -8.171 -0.506 -3.213 1.00 97.44 83 LYS A N 1
ATOM 658 C CA . LYS A 1 83 ? -7.797 -1.143 -4.480 1.00 97.44 83 LYS A CA 1
ATOM 659 C C . LYS A 1 83 ? -7.441 -2.602 -4.221 1.00 97.44 83 LYS A C 1
ATOM 661 O O . LYS A 1 83 ? -6.696 -2.885 -3.283 1.00 97.44 83 LYS A O 1
ATOM 666 N N . ASN A 1 84 ? -7.912 -3.472 -5.101 1.00 97.56 84 ASN A N 1
ATOM 667 C CA . ASN A 1 84 ? -7.508 -4.862 -5.238 1.00 97.56 84 ASN A CA 1
ATOM 668 C C . ASN A 1 84 ? -7.458 -5.155 -6.743 1.00 97.56 84 ASN A C 1
ATOM 670 O O . ASN A 1 84 ? -8.420 -4.875 -7.456 1.00 97.56 84 ASN A O 1
ATOM 674 N N . ARG A 1 85 ? -6.313 -5.616 -7.249 1.00 95.44 85 ARG A N 1
ATOM 675 C CA . ARG A 1 85 ? -6.091 -5.828 -8.689 1.00 95.44 85 ARG A CA 1
ATOM 676 C C . ARG A 1 85 ? -6.465 -7.234 -9.165 1.00 95.44 85 ARG A C 1
ATOM 678 O O . ARG A 1 85 ? -6.580 -7.428 -10.370 1.00 95.44 85 ARG A O 1
ATOM 685 N N . PHE A 1 86 ? -6.592 -8.206 -8.261 1.00 95.12 86 PHE A N 1
ATOM 686 C CA . PHE A 1 86 ? -6.726 -9.614 -8.638 1.00 95.12 86 PHE A CA 1
ATOM 687 C C . PHE A 1 86 ? -8.132 -9.948 -9.155 1.00 95.12 86 PHE A C 1
ATOM 689 O O . PHE A 1 86 ? -8.278 -10.443 -10.268 1.00 95.12 86 PHE A O 1
ATOM 696 N N . ASP A 1 87 ? -9.151 -9.625 -8.362 1.00 94.44 87 ASP A N 1
ATOM 697 C CA . ASP A 1 87 ? -10.576 -9.851 -8.648 1.00 94.44 87 ASP A CA 1
ATOM 698 C C . ASP A 1 87 ? -11.387 -8.539 -8.701 1.00 94.44 87 ASP A C 1
ATOM 700 O O . ASP A 1 87 ? -12.442 -8.488 -9.331 1.00 94.44 87 ASP A O 1
ATOM 704 N N . GLY A 1 88 ? -10.866 -7.459 -8.106 1.00 95.94 88 GLY A N 1
ATOM 705 C CA . GLY A 1 88 ? -11.532 -6.161 -7.996 1.00 95.94 88 GLY A CA 1
ATOM 706 C C . GLY A 1 88 ? -12.308 -5.956 -6.691 1.00 95.94 88 GLY A C 1
ATOM 707 O O . GLY A 1 88 ? -12.842 -4.863 -6.487 1.00 95.94 88 GLY A O 1
ATOM 708 N N . ASP A 1 89 ? -12.352 -6.949 -5.797 1.00 96.75 89 ASP A N 1
ATOM 709 C CA . ASP A 1 89 ? -13.157 -6.876 -4.577 1.00 96.75 89 ASP A CA 1
ATOM 710 C C . ASP A 1 89 ? -12.576 -5.870 -3.572 1.00 96.75 89 ASP A C 1
ATOM 712 O O . ASP A 1 89 ? -11.418 -5.943 -3.145 1.00 96.75 89 ASP A O 1
ATOM 716 N N . VAL A 1 90 ? -13.428 -4.925 -3.170 1.00 96.88 90 VAL A N 1
ATOM 717 C CA . VAL A 1 90 ? -13.146 -3.844 -2.217 1.00 96.88 90 VAL A CA 1
ATOM 718 C C . VAL A 1 90 ? -14.095 -3.926 -1.025 1.00 96.88 90 VAL A C 1
ATOM 720 O O . VAL A 1 90 ? -15.212 -4.433 -1.125 1.00 96.88 90 VAL A O 1
ATOM 723 N N . GLY A 1 91 ? -13.676 -3.414 0.132 1.00 95.56 91 GLY A N 1
ATOM 724 C CA . GLY A 1 91 ? -14.468 -3.558 1.349 1.00 95.56 91 GLY A CA 1
ATOM 725 C C . GLY A 1 91 ? -13.849 -2.928 2.588 1.00 95.56 91 GLY A C 1
ATOM 726 O O . GLY A 1 91 ? -12.796 -2.295 2.535 1.00 95.56 91 GLY A O 1
ATOM 727 N N . ILE A 1 92 ? -14.537 -3.100 3.717 1.00 94.50 92 ILE A N 1
ATOM 728 C CA . ILE A 1 92 ? -14.162 -2.545 5.020 1.00 94.50 92 ILE A CA 1
ATOM 729 C C . ILE A 1 92 ? -14.178 -3.655 6.075 1.00 94.50 92 ILE A C 1
ATOM 731 O O . ILE A 1 92 ? -15.193 -4.322 6.279 1.00 94.50 92 ILE A O 1
ATOM 735 N N . PHE A 1 93 ? -13.066 -3.794 6.793 1.00 93.06 93 PHE 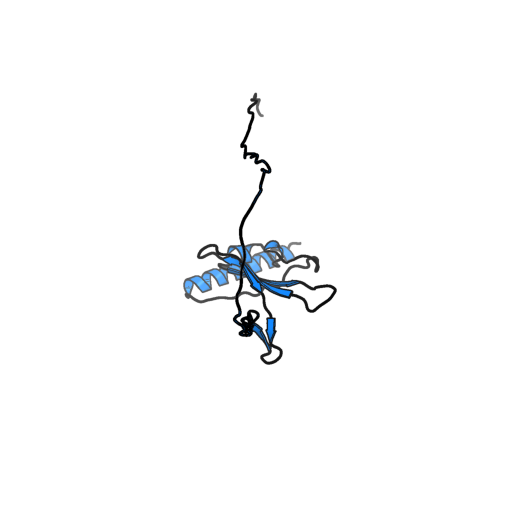A N 1
ATOM 736 C CA . PHE A 1 93 ? -12.900 -4.700 7.924 1.00 93.06 93 PHE A CA 1
ATOM 737 C C . PHE A 1 93 ? -12.851 -3.888 9.227 1.00 93.06 93 PHE A C 1
ATOM 739 O O . PHE A 1 93 ? -11.880 -3.160 9.446 1.00 93.06 93 PHE A O 1
ATOM 746 N N . PRO A 1 94 ? -13.875 -3.955 10.099 1.00 92.69 94 PRO A N 1
ATOM 747 C CA . PRO A 1 94 ? -13.830 -3.277 11.392 1.00 92.69 94 PRO A CA 1
ATOM 748 C C . PRO A 1 94 ? -12.735 -3.891 12.272 1.00 92.69 94 PRO A C 1
ATOM 750 O O . PRO A 1 94 ? -12.617 -5.113 12.335 1.00 92.69 94 PRO A O 1
ATOM 753 N N . LEU A 1 95 ? -11.967 -3.050 12.966 1.00 91.69 95 LEU A N 1
ATOM 754 C CA . LEU A 1 95 ? -10.858 -3.472 13.819 1.00 91.69 95 LEU A CA 1
ATOM 755 C C . LEU A 1 95 ? -11.114 -3.104 15.283 1.00 91.69 95 LEU A C 1
ATOM 757 O O . LEU A 1 95 ? -11.437 -1.964 15.611 1.00 91.69 95 LEU A O 1
ATOM 761 N N . GLU A 1 96 ? -10.897 -4.067 16.172 1.00 90.25 96 GLU A N 1
ATOM 762 C CA . GLU A 1 96 ? -10.955 -3.912 17.623 1.00 90.25 96 GLU A CA 1
ATOM 763 C C . GLU A 1 96 ? -9.568 -4.175 18.225 1.00 90.25 96 GLU A C 1
ATOM 765 O O . GLU A 1 96 ? -8.874 -5.103 17.809 1.00 90.25 96 GLU A O 1
ATOM 770 N N . PHE A 1 97 ? -9.139 -3.342 19.180 1.00 88.81 97 PHE A N 1
ATOM 771 C CA . PHE A 1 97 ? -7.828 -3.470 19.824 1.00 88.81 97 PHE A CA 1
ATOM 772 C C . PHE A 1 97 ? -7.908 -4.327 21.089 1.00 88.81 97 PHE A C 1
ATOM 774 O O . PHE A 1 97 ? -8.476 -3.905 22.101 1.00 88.81 97 PHE A O 1
ATOM 781 N N . SER A 1 98 ? -7.268 -5.494 21.072 1.00 88.12 98 SER A N 1
ATOM 782 C CA . SER A 1 98 ? -7.080 -6.302 22.274 1.00 88.12 98 SER A CA 1
ATOM 783 C C . SER A 1 98 ? -5.964 -5.711 23.132 1.00 88.12 98 SER A C 1
ATOM 785 O O . SER A 1 98 ? -4.782 -5.883 22.836 1.00 88.12 98 SER A O 1
ATOM 787 N N . LYS A 1 99 ? -6.321 -5.064 24.248 1.00 90.19 99 LYS A N 1
ATOM 788 C CA . LYS A 1 99 ? -5.337 -4.595 25.245 1.00 90.19 99 LYS A CA 1
ATOM 789 C C . LYS A 1 99 ? -4.513 -5.736 25.855 1.00 90.19 99 LYS A C 1
ATOM 791 O O . LYS A 1 99 ? -3.399 -5.493 26.297 1.00 90.19 99 LYS A O 1
ATOM 796 N N . THR A 1 100 ? -5.047 -6.959 25.870 1.00 92.62 100 THR A N 1
ATOM 797 C CA . THR A 1 100 ? -4.373 -8.152 26.406 1.00 92.62 100 THR A CA 1
ATOM 798 C C . THR A 1 100 ? -3.236 -8.630 25.504 1.00 92.62 100 THR A C 1
ATOM 800 O O . THR A 1 100 ? -2.210 -9.068 26.009 1.00 92.62 100 THR A O 1
ATOM 803 N N . CYS A 1 101 ? -3.409 -8.536 24.181 1.00 9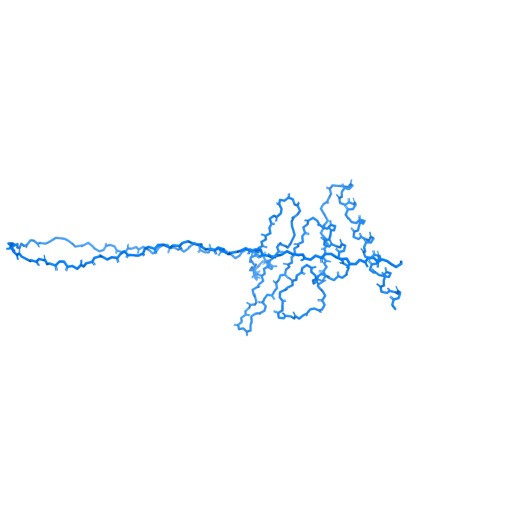0.62 101 CYS A N 1
ATOM 804 C CA . CYS A 1 101 ? -2.445 -9.054 23.201 1.00 90.62 101 CYS A CA 1
ATOM 805 C C . CYS A 1 101 ? -1.708 -7.953 22.417 1.00 90.62 101 CYS A C 1
ATOM 807 O O . CYS A 1 101 ? -0.828 -8.266 21.625 1.00 90.62 101 CYS A O 1
ATOM 809 N N . LEU A 1 102 ? -2.081 -6.683 22.614 1.00 92.50 102 LEU A N 1
ATOM 810 C CA . LEU A 1 102 ? -1.596 -5.508 21.877 1.00 92.50 102 LEU A CA 1
ATOM 811 C C . LEU A 1 102 ? -1.789 -5.598 20.350 1.00 92.50 102 LEU A C 1
ATOM 813 O O . LEU A 1 102 ? -1.042 -5.000 19.577 1.00 92.50 102 LEU A O 1
ATOM 817 N N . THR A 1 103 ? -2.823 -6.317 19.909 1.00 91.31 103 THR A N 1
ATOM 818 C CA . THR A 1 103 ? -3.139 -6.561 18.495 1.00 91.31 103 THR A CA 1
ATOM 819 C C . THR A 1 103 ? -4.508 -6.014 18.104 1.00 91.31 103 THR A C 1
ATOM 821 O O . THR A 1 103 ? -5.420 -5.912 18.925 1.00 91.31 103 THR A O 1
ATOM 824 N N . PHE A 1 104 ? -4.659 -5.685 16.819 1.00 90.75 104 PHE A N 1
ATOM 825 C CA . PHE A 1 104 ? -5.963 -5.454 16.201 1.00 90.75 104 PHE A CA 1
ATOM 826 C C . PHE A 1 104 ? -6.503 -6.755 15.605 1.00 90.75 104 PHE A C 1
ATOM 828 O O . PHE A 1 104 ? -5.763 -7.496 14.959 1.00 90.75 104 PHE A O 1
ATOM 835 N N . SER A 1 105 ? -7.796 -7.011 15.782 1.00 90.56 105 SER A N 1
ATOM 836 C CA . SER A 1 105 ? -8.502 -8.130 15.151 1.00 90.56 105 SER A CA 1
ATOM 837 C C . SER A 1 105 ? -9.926 -7.733 14.770 1.00 90.56 105 SER A C 1
ATOM 839 O O . SER A 1 105 ? -10.437 -6.714 15.235 1.00 90.56 105 SER A O 1
ATOM 841 N N . ASN A 1 106 ? -10.600 -8.548 13.957 1.00 87.69 106 ASN A N 1
ATOM 842 C CA . ASN A 1 106 ? -12.028 -8.352 13.715 1.00 87.69 106 ASN A CA 1
ATOM 843 C C . ASN A 1 106 ? -12.802 -8.502 15.042 1.00 87.69 106 ASN A C 1
ATOM 845 O O . ASN A 1 106 ? -12.507 -9.437 15.795 1.00 87.69 106 ASN A O 1
ATOM 849 N N . PRO A 1 107 ? -13.797 -7.641 15.330 1.00 82.81 107 PRO A N 1
ATOM 850 C CA . PRO A 1 107 ? -14.590 -7.732 16.547 1.00 82.81 107 PRO A CA 1
ATOM 851 C C . PRO A 1 107 ? -15.314 -9.076 16.607 1.00 82.81 107 PRO A C 1
ATOM 853 O O . PRO A 1 107 ? -16.005 -9.485 15.663 1.00 82.81 107 PRO A O 1
ATOM 856 N N . VAL A 1 108 ? -15.151 -9.780 17.727 1.00 77.88 108 VAL A N 1
ATOM 857 C CA . VAL A 1 108 ? -15.715 -11.118 17.905 1.00 77.88 108 VAL A CA 1
ATOM 858 C C . VAL A 1 108 ? -17.229 -10.989 18.029 1.00 77.88 108 VAL A C 1
ATOM 860 O O . VAL A 1 108 ? -17.747 -10.554 19.056 1.00 77.88 108 VAL A O 1
ATOM 863 N N . LYS A 1 109 ? -17.960 -11.392 16.982 1.00 68.81 109 LYS A N 1
ATOM 864 C CA . LYS A 1 109 ? -19.426 -11.469 17.011 1.00 68.81 109 LYS A CA 1
ATOM 865 C C . LYS A 1 109 ? -19.851 -12.489 18.068 1.00 68.81 109 LYS A C 1
ATOM 867 O O . LYS A 1 109 ? -19.892 -13.692 17.802 1.00 68.81 109 LYS A O 1
ATOM 872 N N . SER A 1 110 ? -20.169 -12.010 19.266 1.00 57.59 110 SER A N 1
ATOM 873 C CA . SER A 1 110 ? -20.726 -12.819 20.341 1.00 57.59 110 SER A CA 1
ATOM 874 C C . SER A 1 110 ? -22.050 -13.418 19.866 1.00 57.59 110 SER A C 1
ATOM 876 O O . SER A 1 110 ? -23.036 -12.716 19.654 1.00 57.59 110 SER A O 1
ATOM 878 N N . LYS A 1 111 ? -22.064 -14.740 19.644 1.00 51.59 111 LYS A N 1
ATOM 879 C CA . LYS A 1 111 ? -23.277 -15.471 19.257 1.00 51.59 111 LYS A CA 1
ATOM 880 C C . LYS A 1 111 ? -24.321 -15.274 20.353 1.00 51.59 111 LYS A C 1
ATOM 882 O O . LYS A 1 111 ? -24.188 -15.843 21.438 1.00 51.59 111 LYS A O 1
ATOM 887 N N . THR A 1 112 ? -25.345 -14.470 20.076 1.00 46.84 112 THR A N 1
ATOM 888 C CA . THR A 1 112 ? -26.441 -14.210 21.010 1.00 46.84 112 THR A CA 1
ATOM 889 C C . THR A 1 112 ? -27.075 -15.539 21.407 1.00 46.84 112 THR A C 1
ATOM 891 O O . THR A 1 112 ? -27.670 -16.220 20.572 1.00 46.84 112 THR A O 1
ATOM 894 N N . ARG A 1 113 ? -26.936 -15.933 22.679 1.00 51.69 113 ARG A N 1
ATOM 895 C CA . ARG A 1 113 ? -27.602 -17.129 23.209 1.00 51.69 113 ARG A CA 1
ATOM 896 C C . ARG A 1 113 ? -29.107 -16.896 23.095 1.00 51.69 113 ARG A C 1
ATOM 898 O O . ARG A 1 113 ? -29.639 -16.008 23.760 1.00 51.69 113 ARG A O 1
ATOM 905 N N . VAL A 1 114 ? -29.774 -17.667 22.236 1.00 49.25 114 VAL A N 1
ATOM 906 C CA . VAL A 1 114 ? -31.235 -17.631 22.099 1.00 49.25 114 VAL A CA 1
ATOM 907 C C . VAL A 1 114 ? -31.844 -17.907 23.474 1.00 49.25 114 VAL A C 1
ATOM 909 O O . VAL A 1 114 ? -31.433 -18.844 24.164 1.00 49.25 114 VAL A O 1
ATOM 912 N N . LYS A 1 115 ? -32.773 -17.047 23.907 1.00 41.84 115 LYS A N 1
ATOM 913 C CA . LYS A 1 115 ? -33.412 -17.166 25.220 1.00 41.84 115 LYS A CA 1
ATOM 914 C C . LYS A 1 115 ? -34.157 -18.498 25.302 1.00 41.84 115 LYS A C 1
ATOM 916 O O . LYS A 1 115 ? -34.973 -18.805 24.439 1.00 41.84 115 LYS A O 1
ATOM 921 N N . LYS A 1 116 ? -33.894 -19.257 26.367 1.00 40.62 116 LYS A N 1
ATOM 922 C CA . LYS A 1 116 ? -34.658 -20.454 26.724 1.00 40.62 116 LYS A CA 1
ATOM 923 C C . LYS A 1 116 ? -36.084 -20.013 27.064 1.00 40.62 116 LYS A C 1
ATOM 925 O O . LYS A 1 116 ? -36.277 -19.326 28.065 1.00 40.62 116 LYS A O 1
ATOM 930 N N . VAL A 1 117 ? -37.052 -20.366 26.221 1.00 42.69 117 VAL A N 1
ATOM 931 C CA . VAL A 1 117 ? -38.474 -20.202 26.542 1.0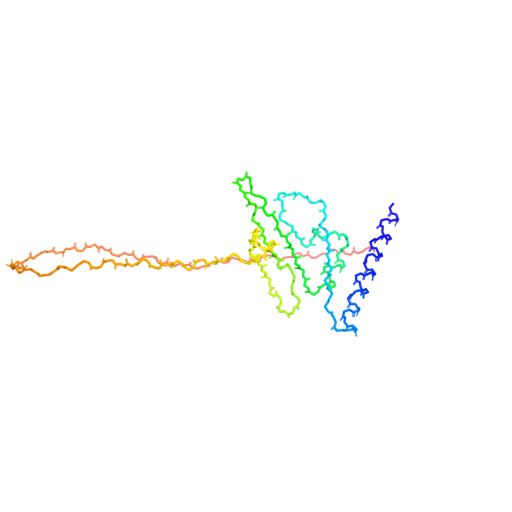0 42.69 117 VAL A CA 1
ATOM 932 C C . VAL A 1 117 ? -38.785 -21.146 27.704 1.00 42.69 117 VAL A C 1
ATOM 934 O O . VAL A 1 117 ? -38.410 -22.318 27.665 1.00 42.69 117 VAL A O 1
ATOM 937 N N . LYS A 1 118 ? -39.401 -20.616 28.763 1.00 39.09 118 LYS A N 1
ATOM 938 C CA . LYS A 1 118 ? -40.147 -21.437 29.716 1.00 39.09 118 LYS A CA 1
ATOM 939 C C . LYS A 1 118 ? -41.526 -21.652 29.110 1.00 39.09 118 LYS A C 1
ATOM 941 O O . LYS A 1 118 ? -42.217 -20.681 28.820 1.00 39.09 118 LYS A O 1
ATOM 946 N N . GLU A 1 119 ? -41.868 -22.909 28.905 1.00 34.84 119 GLU A N 1
ATOM 947 C CA . GLU A 1 119 ? -43.203 -23.359 28.548 1.00 34.84 119 GLU A CA 1
ATOM 948 C C . GLU A 1 119 ? -43.798 -23.901 29.849 1.00 34.84 119 GLU A C 1
ATOM 950 O O . GLU A 1 119 ? -43.393 -24.966 30.313 1.00 34.84 119 GLU A O 1
ATOM 955 N N . ASP A 1 120 ? -44.630 -23.094 30.514 1.00 38.09 120 ASP A N 1
ATOM 956 C CA . ASP A 1 120 ? -45.350 -23.531 31.711 1.00 38.09 120 ASP A CA 1
ATOM 957 C C . ASP A 1 120 ? -46.622 -24.276 31.263 1.00 38.09 120 ASP A C 1
ATOM 959 O O . ASP A 1 120 ? -47.385 -23.799 30.422 1.00 38.09 120 ASP A O 1
ATOM 963 N N . THR A 1 121 ? -46.796 -25.484 31.795 1.00 36.25 121 THR A N 1
ATOM 964 C CA . THR A 1 121 ? -47.820 -26.462 31.405 1.00 36.25 121 THR A CA 1
ATOM 965 C C . THR A 1 121 ? -49.115 -26.266 32.189 1.00 36.25 121 THR A C 1
ATOM 967 O O . THR A 1 121 ? -49.109 -26.570 33.377 1.00 36.25 121 THR A O 1
ATOM 970 N N . GLU A 1 122 ? -50.235 -25.915 31.542 1.00 31.19 122 GLU A N 1
ATOM 971 C CA . GLU A 1 122 ? -51.587 -26.147 32.092 1.00 31.19 122 GLU A CA 1
ATOM 972 C C . GLU A 1 122 ? -52.631 -26.489 31.003 1.00 31.19 122 GLU A C 1
ATOM 974 O O . GLU A 1 122 ? -52.836 -25.749 30.046 1.00 31.19 122 GLU A O 1
ATOM 979 N N . GLU A 1 123 ? -53.317 -27.616 31.204 1.00 29.47 123 GLU A N 1
ATOM 980 C CA . GLU A 1 123 ? -54.544 -28.116 30.554 1.00 29.47 123 GLU A CA 1
ATOM 981 C C . GLU A 1 123 ? -55.221 -29.040 31.596 1.00 29.47 123 GLU A C 1
ATOM 983 O O . GLU A 1 123 ? -54.500 -29.633 32.407 1.00 29.47 123 GLU A O 1
ATOM 988 N N . PRO A 1 124 ? -56.540 -29.318 31.553 1.00 45.72 124 PRO A N 1
ATOM 989 C CA . PRO A 1 124 ? -57.665 -28.570 30.972 1.00 45.72 124 PRO A CA 1
ATOM 990 C C . PRO A 1 124 ? -58.842 -28.431 31.979 1.00 45.72 124 PRO A C 1
ATOM 992 O O . PRO A 1 124 ? -58.738 -28.889 33.110 1.00 45.72 124 PRO A O 1
ATOM 995 N N . VAL A 1 125 ? -60.008 -27.903 31.562 1.00 31.77 125 VAL A N 1
ATOM 996 C CA . VAL A 1 125 ? -61.344 -28.494 31.863 1.00 31.77 125 VAL A CA 1
ATOM 997 C C . VAL A 1 125 ? -62.462 -27.858 31.006 1.00 31.77 125 VAL A C 1
ATOM 999 O O . VAL A 1 125 ? -62.483 -26.667 30.719 1.00 31.77 125 VAL A O 1
ATOM 1002 N N . GLN A 1 126 ? -63.387 -28.722 30.580 1.00 31.55 126 GLN A N 1
ATOM 1003 C CA . GLN A 1 126 ? -64.604 -28.504 29.768 1.00 31.55 126 GLN A CA 1
ATOM 1004 C C . GLN A 1 126 ? -65.674 -27.686 30.551 1.00 31.55 126 GLN A C 1
ATOM 1006 O O . GLN A 1 126 ? -65.538 -27.559 31.759 1.00 31.55 126 GLN A O 1
ATOM 1011 N N . LYS A 1 127 ? -66.798 -27.126 30.063 1.00 30.41 127 LYS A N 1
ATOM 1012 C CA . LYS A 1 127 ? -67.791 -27.348 28.969 1.00 30.41 127 LYS A CA 1
ATOM 1013 C C . LYS A 1 127 ? -68.705 -26.077 28.955 1.00 30.41 127 LYS A C 1
ATOM 1015 O O . LYS A 1 127 ? -68.679 -25.342 29.933 1.00 30.41 127 LYS A O 1
ATOM 1020 N N . SER A 1 128 ? -69.635 -25.767 28.039 1.00 28.69 128 SER A N 1
ATOM 1021 C CA . SER A 1 128 ? -69.895 -26.053 26.607 1.00 28.69 128 SER A CA 1
ATOM 1022 C C . SER A 1 128 ? -71.257 -25.423 26.222 1.00 28.69 128 SER A C 1
ATOM 1024 O O . SER A 1 128 ? -72.192 -25.578 27.007 1.00 28.69 128 SER A O 1
ATOM 1026 N N . GLY A 1 129 ? -71.453 -24.828 25.033 1.00 26.23 129 GLY A N 1
ATOM 1027 C CA . GLY A 1 129 ? -72.807 -24.382 24.636 1.00 26.23 129 GLY A CA 1
ATOM 1028 C C . GLY A 1 129 ? -72.949 -23.511 23.376 1.00 26.23 129 GLY A C 1
ATOM 1029 O O . GLY A 1 129 ? -72.582 -22.348 23.393 1.00 26.23 129 GLY A O 1
ATOM 1030 N N . ALA A 1 130 ? -73.557 -24.107 22.343 1.00 27.41 130 ALA A N 1
ATOM 1031 C CA . ALA A 1 130 ? -74.473 -23.554 21.326 1.00 27.41 130 ALA A CA 1
ATOM 1032 C C . ALA A 1 130 ? -74.217 -22.207 20.590 1.00 27.41 130 ALA A C 1
ATOM 1034 O O . ALA A 1 130 ? -74.072 -21.131 21.154 1.00 27.41 130 ALA A O 1
ATOM 1035 N N . ALA A 1 131 ? -74.334 -22.313 19.264 1.00 27.53 131 ALA A N 1
ATOM 1036 C CA . ALA A 1 131 ? -74.295 -21.283 18.229 1.00 27.53 131 ALA A CA 1
ATOM 1037 C C . ALA A 1 131 ? -75.407 -20.209 18.258 1.00 27.53 131 ALA A C 1
ATOM 1039 O O . ALA A 1 131 ? -76.539 -20.526 18.611 1.00 27.53 131 ALA A O 1
ATOM 1040 N N . ALA A 1 132 ? -75.116 -19.018 17.700 1.00 27.59 132 ALA A N 1
ATOM 1041 C CA . ALA A 1 132 ? -75.868 -18.380 16.592 1.00 27.59 132 ALA A CA 1
ATOM 1042 C C . ALA A 1 132 ? -75.324 -16.973 16.226 1.00 27.59 132 ALA A C 1
ATOM 1044 O O . ALA A 1 132 ? -75.132 -16.158 17.119 1.00 27.59 132 ALA A O 1
ATOM 1045 N N . GLY A 1 133 ? -75.190 -16.673 14.920 1.00 26.00 133 GLY A N 1
ATOM 1046 C CA . GLY A 1 133 ? -75.051 -15.311 14.347 1.00 26.00 133 GLY A CA 1
ATOM 1047 C C . GLY A 1 133 ? -73.774 -14.514 14.696 1.00 26.00 133 GLY A C 1
ATOM 1048 O O . GLY A 1 133 ? -73.077 -14.811 15.653 1.00 26.00 133 GLY A O 1
ATOM 1049 N N . GLU A 1 134 ? -73.368 -13.475 13.960 1.00 29.55 134 GLU A N 1
ATOM 1050 C CA . GLU A 1 134 ? -73.746 -12.989 12.623 1.00 29.55 134 GLU A CA 1
ATOM 1051 C C . GLU A 1 134 ? -72.605 -12.065 12.123 1.00 29.55 134 GLU A C 1
ATOM 1053 O O . GLU A 1 134 ? -71.973 -11.383 12.929 1.00 29.55 134 GLU A O 1
ATOM 1058 N N . VAL A 1 135 ? -72.291 -12.032 10.817 1.00 32.56 135 VAL A N 1
ATOM 1059 C CA . VAL A 1 135 ? -71.208 -11.180 10.268 1.00 32.56 135 VAL A CA 1
ATOM 1060 C C . VAL A 1 135 ? -71.608 -10.547 8.933 1.00 32.56 135 VAL A C 1
ATOM 1062 O O . VAL A 1 135 ? -71.856 -11.273 7.968 1.00 32.56 135 VAL A O 1
ATOM 1065 N N . PRO A 1 136 ? -71.504 -9.210 8.804 1.00 39.34 136 PRO A N 1
ATOM 1066 C CA . PRO A 1 136 ? -71.374 -8.566 7.503 1.00 39.34 136 PRO A CA 1
ATOM 1067 C C . PRO A 1 136 ? -70.099 -7.707 7.361 1.00 39.34 136 PRO A C 1
ATOM 1069 O O . PRO A 1 136 ? -69.973 -6.619 7.910 1.00 39.34 136 PRO A O 1
ATOM 1072 N N . LYS A 1 137 ? -69.198 -8.200 6.500 1.00 31.78 137 LYS A N 1
ATOM 1073 C CA . LYS A 1 137 ? -68.456 -7.469 5.446 1.00 31.78 137 LYS A CA 1
ATOM 1074 C C . LYS A 1 137 ? -67.838 -6.089 5.772 1.00 31.78 137 LYS A C 1
ATOM 1076 O O . LYS A 1 137 ? -68.524 -5.071 5.793 1.00 31.78 137 LYS A O 1
ATOM 1081 N N . LYS A 1 138 ? -66.499 -6.015 5.701 1.00 34.41 138 LYS A N 1
ATOM 1082 C CA . LYS A 1 138 ? -65.777 -4.818 5.216 1.00 34.41 138 LYS A CA 1
ATOM 1083 C C . LYS A 1 138 ? -65.038 -5.103 3.904 1.00 34.41 138 LYS A C 1
ATOM 1085 O O . LYS A 1 138 ? -64.663 -6.236 3.618 1.00 34.41 138 LYS A O 1
ATOM 1090 N N . GLN A 1 139 ? -64.935 -4.067 3.076 1.00 34.56 139 GLN A N 1
ATOM 1091 C CA . GLN A 1 139 ? -64.614 -4.137 1.647 1.00 34.56 139 GLN A CA 1
ATOM 1092 C C . GLN A 1 139 ? -63.102 -4.134 1.356 1.00 34.56 139 GLN A C 1
ATOM 1094 O O . GLN A 1 139 ? -62.293 -3.715 2.180 1.00 34.56 139 GLN A O 1
ATOM 1099 N N . ARG A 1 140 ? -62.743 -4.536 0.129 1.00 35.69 140 ARG A N 1
ATOM 1100 C CA . ARG A 1 140 ? -61.397 -4.454 -0.463 1.00 35.69 140 ARG A CA 1
ATOM 1101 C C . ARG A 1 140 ? -61.435 -3.528 -1.687 1.00 35.69 140 ARG A C 1
ATOM 1103 O O . ARG A 1 140 ? -62.273 -3.742 -2.558 1.00 35.69 140 ARG A O 1
ATOM 1110 N N . PRO A 1 141 ? -60.513 -2.560 -1.784 1.00 36.59 141 PRO A N 1
ATOM 1111 C CA . PRO A 1 141 ? -59.731 -2.365 -3.019 1.00 36.59 141 PRO A CA 1
ATOM 1112 C C . PRO A 1 141 ? -58.236 -2.155 -2.675 1.00 36.59 141 PRO A C 1
ATOM 1114 O O . PRO A 1 141 ? -57.904 -1.473 -1.717 1.00 36.59 141 PRO A O 1
ATOM 1117 N N . GLN A 1 142 ? -57.258 -2.844 -3.270 1.00 40.00 142 GLN A N 1
ATOM 1118 C CA . GLN A 1 142 ? -56.744 -2.699 -4.646 1.00 40.00 142 GLN A CA 1
ATOM 1119 C C . GLN A 1 142 ? -56.345 -1.267 -5.073 1.00 40.00 142 GLN A C 1
ATOM 1121 O O . GLN A 1 142 ? -57.191 -0.471 -5.464 1.00 40.00 142 GLN A O 1
ATOM 1126 N N . LYS A 1 143 ? -55.026 -1.018 -5.118 1.00 34.12 143 LYS A N 1
ATOM 1127 C CA . LYS A 1 143 ? -54.298 -0.179 -6.097 1.00 34.12 143 LYS A CA 1
ATOM 1128 C C . LYS A 1 143 ? -52.830 -0.640 -6.067 1.00 34.12 143 LYS A C 1
ATOM 1130 O O . LYS A 1 143 ? -52.215 -0.611 -5.011 1.00 34.12 143 LYS A O 1
ATOM 1135 N N . GLN A 1 144 ? -52.353 -1.397 -7.054 1.00 34.59 144 GLN A N 1
ATOM 1136 C CA . GLN A 1 144 ? -51.913 -0.991 -8.400 1.00 34.59 144 GLN A CA 1
ATOM 1137 C C . GLN A 1 144 ? -50.588 -0.218 -8.422 1.00 34.59 144 GLN A C 1
ATOM 1139 O O . GLN A 1 144 ? -50.508 0.957 -8.077 1.00 34.59 144 GLN A O 1
ATOM 1144 N N . SER A 1 145 ? -49.576 -0.916 -8.932 1.00 36.16 145 SER A N 1
ATOM 1145 C CA . SER A 1 145 ? -48.410 -0.376 -9.629 1.00 36.16 145 SER A CA 1
ATOM 1146 C C . SER A 1 145 ? -48.796 0.551 -10.783 1.00 36.16 145 SER A C 1
ATOM 1148 O O . SER A 1 145 ? -49.814 0.304 -11.429 1.00 36.16 145 SER A O 1
ATOM 1150 N N . ASN A 1 146 ? -47.907 1.471 -11.173 1.00 31.84 146 ASN A N 1
ATOM 1151 C CA . ASN A 1 146 ? -47.697 1.739 -12.600 1.00 31.84 146 ASN A CA 1
ATOM 1152 C C . ASN A 1 146 ? -46.309 2.314 -12.920 1.00 31.84 146 ASN A C 1
ATOM 1154 O O . ASN A 1 146 ? -45.546 2.682 -12.029 1.00 31.84 146 ASN A O 1
ATOM 1158 N N . LYS A 1 147 ? -45.968 2.283 -14.212 1.00 35.66 147 LYS A N 1
ATOM 1159 C CA . LYS A 1 147 ? -44.607 2.313 -14.765 1.00 35.66 147 LYS A CA 1
ATOM 1160 C C . LYS A 1 147 ? -44.477 3.419 -15.826 1.00 35.66 147 LYS A C 1
ATOM 1162 O O . LYS A 1 147 ? -45.363 3.538 -16.660 1.00 35.66 147 LYS A O 1
ATOM 1167 N N . SER A 1 148 ? -43.332 4.113 -15.828 1.00 37.12 148 SER A N 1
ATOM 1168 C CA . SER A 1 148 ? -42.677 4.828 -16.954 1.00 37.12 148 SER A CA 1
ATOM 1169 C C . SER A 1 148 ? -43.431 5.858 -17.818 1.00 37.12 148 SER A C 1
ATOM 1171 O O . SER A 1 148 ? -44.417 5.521 -18.461 1.00 37.12 148 SER A O 1
ATOM 1173 N N . THR A 1 149 ? -42.763 6.989 -18.086 1.00 33.59 149 THR A N 1
ATOM 1174 C CA . THR A 1 149 ? -42.761 7.670 -19.402 1.00 33.59 149 THR A CA 1
ATOM 1175 C C . THR A 1 149 ? -41.439 8.422 -19.640 1.00 33.59 149 THR A C 1
ATOM 1177 O O . THR A 1 149 ? -40.851 8.968 -18.710 1.00 33.59 149 THR A O 1
ATOM 1180 N N . LYS A 1 150 ? -40.975 8.448 -20.900 1.00 37.59 150 LYS A N 1
ATOM 1181 C CA . LYS A 1 150 ? -39.984 9.404 -21.449 1.00 37.59 150 LYS A CA 1
ATOM 1182 C C . LYS A 1 150 ? -40.722 10.446 -22.313 1.00 37.59 150 LYS A C 1
ATOM 1184 O O . LYS A 1 150 ? -41.849 10.172 -22.725 1.00 37.59 150 LYS A O 1
ATOM 1189 N N . PRO A 1 151 ? -40.060 11.547 -22.702 1.00 38.41 151 PRO A N 1
ATOM 1190 C CA . PRO A 1 151 ? -40.119 12.015 -24.095 1.00 38.41 151 PRO A CA 1
ATOM 1191 C C . PRO A 1 151 ? -38.715 12.279 -24.696 1.00 38.41 151 PRO A C 1
ATOM 1193 O O . PRO A 1 151 ? -37.708 11.914 -24.087 1.00 38.41 151 PRO A O 1
ATOM 1196 N N . ALA A 1 152 ? -38.641 12.813 -25.924 1.00 36.53 152 ALA A N 1
ATOM 1197 C CA . ALA A 1 152 ? -37.455 12.748 -26.792 1.00 36.53 152 ALA A CA 1
ATOM 1198 C C . ALA A 1 152 ? -37.122 14.047 -27.573 1.00 36.53 152 ALA A C 1
ATOM 1200 O O . ALA A 1 152 ? -37.997 14.879 -27.769 1.00 36.53 152 ALA A O 1
ATOM 1201 N N . LEU A 1 153 ? -35.867 14.099 -28.059 1.00 37.47 153 LEU A N 1
ATOM 1202 C CA . LEU A 1 153 ? -35.261 14.865 -29.178 1.00 37.47 153 LEU A CA 1
ATOM 1203 C C . LEU A 1 153 ? -35.394 16.404 -29.305 1.00 37.47 153 LEU A C 1
ATOM 1205 O O . LEU A 1 153 ? -36.481 16.965 -29.315 1.00 37.47 153 LEU A O 1
ATOM 1209 N N . ASN A 1 154 ? -34.254 17.038 -29.627 1.00 35.09 154 ASN A N 1
ATOM 1210 C CA . ASN A 1 154 ? -34.121 18.084 -30.660 1.00 35.09 154 ASN A CA 1
ATOM 1211 C C . ASN A 1 154 ? -32.660 18.147 -31.181 1.00 35.09 154 ASN A C 1
ATOM 1213 O O . ASN A 1 154 ? -31.762 17.629 -30.516 1.00 35.09 154 ASN A O 1
ATOM 1217 N N . VAL A 1 155 ? -32.430 18.691 -32.388 1.00 42.16 155 VAL A N 1
ATOM 1218 C CA . VAL A 1 155 ? -31.232 18.422 -33.227 1.00 42.16 155 VAL A CA 1
ATOM 1219 C C . VAL A 1 155 ? -30.737 19.670 -34.004 1.00 42.16 155 VAL A C 1
ATOM 1221 O O . VAL A 1 155 ? -31.515 20.191 -34.791 1.00 42.16 155 VAL A O 1
ATOM 1224 N N . LEU A 1 156 ? -29.441 20.033 -33.834 1.00 40.56 156 LEU A N 1
ATOM 1225 C CA . LEU A 1 156 ? -28.471 20.695 -34.773 1.00 40.56 156 LEU A CA 1
ATOM 1226 C C . LEU A 1 156 ? -28.816 22.080 -35.424 1.00 40.56 156 LEU A C 1
ATOM 1228 O O . LEU A 1 156 ? -29.978 22.471 -35.353 1.00 40.56 156 LEU A O 1
ATOM 1232 N N . PRO A 1 157 ? -27.852 22.894 -35.972 1.00 55.47 157 PRO A N 1
ATOM 1233 C CA . PRO A 1 157 ? -26.753 22.531 -36.906 1.00 55.47 157 PRO A CA 1
ATOM 1234 C C . PRO A 1 157 ? -25.348 23.178 -36.723 1.00 55.47 157 PRO A C 1
ATOM 1236 O O . PRO A 1 157 ? -25.088 23.917 -35.777 1.00 55.47 157 PRO A O 1
ATOM 1239 N N . ASP A 1 158 ? -24.443 22.830 -37.654 1.00 47.28 158 ASP A N 1
ATOM 1240 C CA . ASP A 1 158 ? -22.983 23.058 -37.692 1.00 47.28 158 ASP A CA 1
ATOM 1241 C C . ASP A 1 158 ? -22.469 24.396 -38.285 1.00 47.28 158 ASP A C 1
ATOM 1243 O O . ASP A 1 158 ? -23.022 24.921 -39.250 1.00 47.28 158 ASP A O 1
ATOM 1247 N N . GLY A 1 159 ? -21.261 24.787 -37.835 1.00 42.31 159 GLY A N 1
ATOM 1248 C CA . GLY A 1 159 ? -20.172 25.351 -38.667 1.00 42.31 159 GLY A CA 1
ATOM 1249 C C . GLY A 1 159 ? -19.993 26.887 -38.739 1.00 42.31 159 GLY A C 1
ATOM 1250 O O . GLY A 1 159 ? -20.886 27.621 -38.323 1.00 42.31 159 GLY A O 1
ATOM 1251 N N . PRO A 1 160 ? -18.875 27.406 -39.321 1.00 66.31 160 PRO A N 1
ATOM 1252 C CA . PRO A 1 160 ? -17.664 26.696 -39.772 1.00 66.31 160 PRO A CA 1
ATOM 1253 C C . PRO A 1 160 ? -16.285 27.382 -39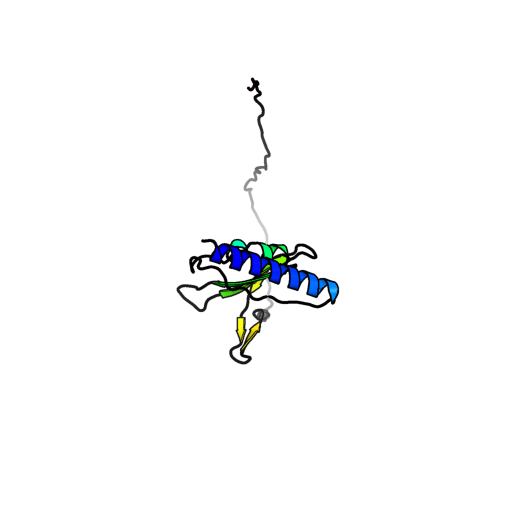.489 1.00 66.31 160 PRO A C 1
ATOM 1255 O O . PRO A 1 160 ? -16.160 28.597 -39.433 1.00 66.31 160 PRO A O 1
ATOM 1258 N N . ASN A 1 161 ? -15.237 26.546 -39.478 1.00 50.09 161 ASN A N 1
ATOM 1259 C CA . ASN A 1 161 ? -13.853 26.728 -39.980 1.00 50.09 161 ASN A CA 1
ATOM 1260 C C . ASN A 1 161 ? -12.822 27.775 -39.446 1.00 50.09 161 ASN A C 1
ATOM 1262 O O . ASN A 1 161 ? -13.116 28.853 -38.945 1.00 50.09 161 ASN A O 1
ATOM 1266 N N . LYS A 1 162 ? -11.563 27.349 -39.650 1.00 39.44 162 LYS A N 1
ATOM 1267 C CA . LYS A 1 162 ? -10.207 27.915 -39.465 1.00 39.44 162 LYS A CA 1
ATOM 1268 C C . LYS A 1 162 ? -9.918 29.280 -40.139 1.00 39.44 162 LYS A C 1
ATOM 1270 O O . LYS A 1 162 ? -10.715 29.729 -40.962 1.00 39.44 162 LYS A O 1
ATOM 1275 N N . PRO A 1 163 ? -8.778 29.934 -39.815 1.00 62.34 163 PRO A N 1
ATOM 1276 C CA . PRO A 1 163 ? -7.455 29.578 -40.390 1.00 62.34 163 PRO A CA 1
ATOM 1277 C C . PRO A 1 163 ? -6.578 28.633 -39.535 1.00 62.34 163 PRO A C 1
ATOM 1279 O O . PRO A 1 163 ? -6.497 28.818 -38.306 1.00 62.34 163 PRO A O 1
#

Radius of gyration: 32.57 Å; chains: 1; bounding box: 90×58×72 Å